Protein AF-A0A925WIP4-F1 (afdb_monomer_lite)

Structure (mmCIF, N/CA/C/O backbone):
data_AF-A0A925WIP4-F1
#
_entry.id   AF-A0A925WIP4-F1
#
loop_
_atom_site.group_PDB
_atom_site.id
_atom_site.type_symbol
_atom_site.label_atom_id
_atom_site.label_alt_id
_atom_site.label_comp_id
_atom_site.label_asym_id
_atom_site.label_entity_id
_atom_site.label_seq_id
_atom_site.pdbx_PDB_ins_code
_atom_site.Cartn_x
_atom_site.Cartn_y
_atom_site.Cartn_z
_atom_site.occupancy
_atom_site.B_iso_or_equiv
_atom_site.auth_seq_id
_atom_site.auth_comp_id
_atom_site.auth_asym_id
_atom_site.auth_atom_id
_atom_site.pdbx_PDB_model_num
ATOM 1 N N . VAL A 1 1 ? 1.288 -5.796 6.917 1.00 90.06 1 VAL A N 1
ATOM 2 C CA . VAL A 1 1 ? -0.008 -5.285 7.427 1.00 90.06 1 VAL A CA 1
ATOM 3 C C . VAL A 1 1 ? -0.049 -5.515 8.920 1.00 90.06 1 VAL A C 1
ATOM 5 O O . VAL A 1 1 ? 0.214 -6.633 9.347 1.00 90.06 1 VAL A O 1
ATOM 8 N N . GLU A 1 2 ? -0.357 -4.480 9.692 1.00 96.75 2 GLU A N 1
ATOM 9 C CA . GLU A 1 2 ? -0.510 -4.549 11.145 1.00 96.75 2 GLU A CA 1
ATOM 10 C C . GLU A 1 2 ? -1.980 -4.341 11.512 1.00 96.75 2 GLU A C 1
ATOM 12 O O . GLU A 1 2 ? -2.602 -3.361 11.095 1.00 96.75 2 GLU A O 1
ATOM 17 N N . LEU A 1 3 ? -2.541 -5.267 12.288 1.00 96.12 3 LEU A N 1
ATOM 18 C CA . LEU A 1 3 ? -3.933 -5.226 12.729 1.00 96.12 3 LEU A CA 1
ATOM 19 C C . LEU A 1 3 ? -3.985 -5.141 14.252 1.00 96.12 3 LEU A C 1
ATOM 21 O O . LEU A 1 3 ? -3.377 -5.953 14.948 1.00 96.12 3 LEU A O 1
ATOM 25 N N . THR A 1 4 ? -4.744 -4.179 14.765 1.00 95.88 4 THR A N 1
ATOM 26 C CA . THR A 1 4 ? -5.123 -4.100 16.179 1.00 95.88 4 THR A CA 1
ATOM 27 C C . THR A 1 4 ? -6.650 -4.132 16.296 1.00 95.88 4 THR A C 1
ATOM 29 O O . THR A 1 4 ? -7.338 -3.970 15.288 1.00 95.88 4 THR A O 1
ATOM 32 N N . PRO A 1 5 ? -7.220 -4.292 17.505 1.00 95.62 5 PRO A N 1
ATOM 33 C CA . PRO A 1 5 ? -8.672 -4.219 17.690 1.00 95.62 5 PRO A CA 1
ATOM 34 C C . PRO A 1 5 ? -9.306 -2.880 17.272 1.00 95.62 5 PRO A C 1
ATOM 36 O O . PRO A 1 5 ? -10.520 -2.809 17.118 1.00 95.62 5 PRO A O 1
ATOM 39 N N . GLU A 1 6 ? -8.507 -1.821 17.112 1.00 97.06 6 GLU A N 1
ATOM 40 C CA . GLU A 1 6 ? -8.981 -0.447 16.900 1.00 97.06 6 GLU A CA 1
ATOM 41 C C . GLU A 1 6 ? -8.595 0.130 15.532 1.00 97.06 6 GLU A C 1
ATOM 43 O O . GLU A 1 6 ? -9.209 1.100 15.089 1.00 97.06 6 GLU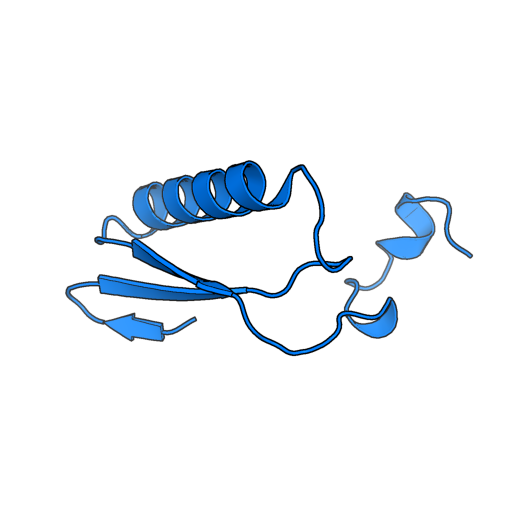 A O 1
ATOM 48 N N . ARG A 1 7 ? -7.573 -0.418 14.858 1.00 97.50 7 ARG A N 1
ATOM 49 C CA . ARG A 1 7 ? -7.092 0.096 13.567 1.00 97.50 7 ARG A CA 1
ATOM 50 C C . ARG A 1 7 ? -6.395 -0.964 12.720 1.00 97.50 7 ARG A C 1
ATOM 52 O O . ARG A 1 7 ? -5.819 -1.918 13.240 1.00 97.50 7 ARG A O 1
ATOM 59 N N . ALA A 1 8 ? -6.359 -0.712 11.416 1.00 98.25 8 ALA A N 1
ATOM 60 C CA . ALA A 1 8 ? -5.498 -1.406 10.467 1.00 98.25 8 ALA A CA 1
ATOM 61 C C . ALA A 1 8 ? -4.453 -0.438 9.895 1.00 98.25 8 ALA A C 1
ATOM 63 O O . ALA A 1 8 ? -4.769 0.699 9.537 1.00 98.25 8 ALA A O 1
ATOM 64 N N . HIS A 1 9 ? -3.208 -0.890 9.795 1.00 98.25 9 HIS A N 1
ATOM 65 C CA . HIS A 1 9 ? -2.126 -0.142 9.168 1.00 98.25 9 HIS A CA 1
ATOM 66 C C . HIS A 1 9 ? -1.484 -0.971 8.054 1.00 98.25 9 HIS A C 1
ATOM 68 O O . HIS A 1 9 ? -1.107 -2.132 8.247 1.00 98.25 9 HIS 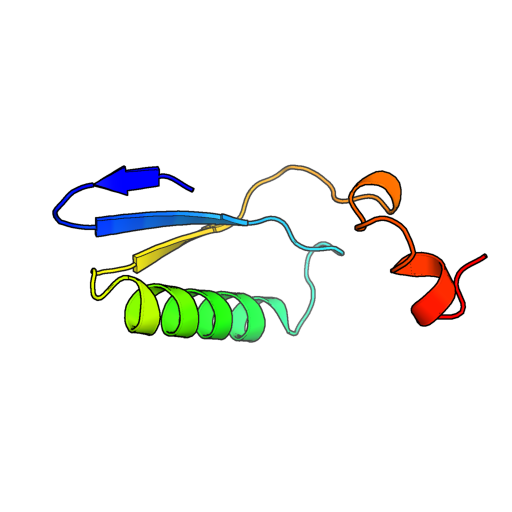A O 1
ATOM 74 N N . ILE A 1 10 ? -1.393 -0.383 6.863 1.00 98.06 10 ILE A N 1
ATOM 75 C CA . ILE A 1 10 ? -0.890 -1.051 5.664 1.00 98.06 10 ILE A CA 1
ATOM 76 C C . ILE A 1 10 ? 0.328 -0.289 5.158 1.00 98.06 10 ILE A C 1
ATOM 78 O O . ILE A 1 10 ? 0.231 0.882 4.808 1.00 98.06 10 ILE A O 1
ATOM 82 N N . THR A 1 11 ? 1.456 -0.977 5.050 1.00 97.31 11 THR A N 1
ATOM 83 C CA . THR A 1 11 ? 2.619 -0.495 4.304 1.00 97.31 11 THR A CA 1
ATOM 84 C C . THR A 1 11 ? 2.538 -1.052 2.887 1.00 97.31 11 THR A C 1
ATOM 86 O O . THR A 1 11 ? 2.384 -2.263 2.719 1.00 97.31 11 THR A O 1
ATOM 89 N N . MET A 1 12 ? 2.600 -0.185 1.876 1.00 95.75 12 MET A N 1
ATOM 90 C CA . MET A 1 12 ? 2.544 -0.569 0.461 1.00 95.75 12 MET A CA 1
ATOM 91 C C . MET A 1 12 ? 3.684 0.067 -0.325 1.00 95.75 12 MET A C 1
ATOM 93 O O . MET A 1 12 ? 4.018 1.226 -0.100 1.00 95.75 12 MET A O 1
ATOM 97 N N . ILE A 1 13 ? 4.216 -0.660 -1.301 1.00 95.25 13 ILE A N 1
ATOM 98 C CA . ILE A 1 13 ? 5.136 -0.132 -2.315 1.00 95.25 13 ILE A CA 1
ATOM 99 C C . ILE A 1 13 ? 4.407 0.055 -3.646 1.00 95.25 13 ILE A C 1
ATOM 101 O O . ILE A 1 13 ? 3.315 -0.477 -3.847 1.00 95.25 13 ILE A O 1
ATOM 105 N N . MET A 1 14 ? 5.007 0.816 -4.558 1.00 94.06 14 MET A N 1
ATOM 106 C CA . MET A 1 14 ? 4.506 1.001 -5.922 1.00 94.06 14 MET A CA 1
ATOM 107 C C . MET A 1 14 ? 5.447 0.314 -6.909 1.00 94.06 14 MET A C 1
ATOM 109 O O . MET A 1 14 ? 6.661 0.339 -6.721 1.00 94.06 14 MET A O 1
ATOM 113 N N . THR A 1 15 ? 4.896 -0.233 -7.995 1.00 92.38 15 THR A N 1
ATOM 114 C CA . THR A 1 15 ? 5.690 -0.865 -9.066 1.00 92.38 15 THR A CA 1
ATOM 115 C C . THR A 1 15 ? 6.649 0.116 -9.736 1.00 92.38 15 THR A C 1
ATOM 117 O O . THR A 1 15 ? 7.711 -0.272 -10.210 1.00 92.38 15 THR A O 1
ATOM 120 N N . THR A 1 16 ? 6.284 1.402 -9.764 1.00 88.00 16 THR A N 1
ATOM 121 C CA . THR A 1 16 ? 7.137 2.487 -10.249 1.00 88.00 16 THR A CA 1
ATOM 122 C C . THR A 1 16 ? 7.067 3.704 -9.321 1.00 88.00 16 THR A C 1
ATOM 124 O O . THR A 1 16 ? 5.981 4.060 -8.841 1.00 88.00 16 THR A O 1
ATOM 127 N N . PRO A 1 17 ? 8.202 4.380 -9.064 1.00 82.00 17 PRO A N 1
ATOM 128 C CA . PRO A 1 17 ? 8.204 5.632 -8.321 1.00 82.00 17 PRO A CA 1
ATOM 129 C C . PRO A 1 17 ? 7.470 6.721 -9.117 1.00 82.00 17 PRO A C 1
ATOM 131 O O . PRO A 1 17 ? 7.518 6.752 -10.345 1.00 82.00 17 PRO A O 1
ATOM 134 N N . PHE A 1 18 ? 6.797 7.636 -8.415 1.00 81.44 18 PHE A N 1
ATOM 135 C CA . PHE A 1 18 ? 6.075 8.778 -9.004 1.00 81.44 18 PHE A CA 1
ATOM 136 C C . PHE A 1 18 ? 4.948 8.425 -9.990 1.00 81.44 18 PHE A C 1
ATOM 138 O O . PHE A 1 18 ? 4.563 9.262 -10.807 1.00 81.44 18 PHE A O 1
ATOM 145 N N . CYS A 1 19 ? 4.383 7.216 -9.912 1.00 85.00 19 CYS A N 1
ATOM 146 C CA . CYS A 1 19 ? 3.226 6.845 -10.722 1.00 85.00 19 CYS A CA 1
ATOM 147 C C . CYS A 1 19 ? 2.086 7.879 -10.557 1.00 85.00 19 CYS A C 1
ATOM 149 O O . CYS A 1 19 ? 1.654 8.128 -9.426 1.00 85.00 19 CYS A O 1
ATOM 151 N N . PRO A 1 20 ? 1.544 8.462 -11.648 1.00 92.62 20 PRO A N 1
ATOM 152 C CA . PRO A 1 20 ? 0.490 9.479 -11.562 1.00 92.62 20 PRO A CA 1
ATOM 153 C C . PRO A 1 20 ? -0.810 8.932 -10.956 1.00 92.62 20 PRO A C 1
ATOM 155 O O . PRO A 1 20 ? -1.611 9.691 -10.415 1.00 92.62 20 PRO A O 1
ATOM 158 N N . TYR A 1 21 ? -1.006 7.611 -11.006 1.00 93.44 21 TYR A N 1
ATOM 159 C CA . TYR A 1 21 ? -2.148 6.928 -10.402 1.00 93.44 21 TYR A CA 1
ATOM 160 C C . TYR A 1 21 ? -1.927 6.536 -8.937 1.00 93.44 21 TYR A C 1
ATOM 162 O O . TYR A 1 21 ? -2.881 6.096 -8.294 1.00 93.44 21 TYR A O 1
ATOM 170 N N . ALA A 1 22 ? -0.722 6.711 -8.379 1.00 92.56 22 ALA A N 1
ATOM 171 C CA . ALA A 1 22 ? -0.417 6.300 -7.007 1.00 92.56 22 ALA A CA 1
ATOM 172 C C . ALA A 1 22 ? -1.414 6.855 -5.969 1.00 92.56 22 ALA A C 1
ATOM 174 O O . ALA A 1 22 ? -1.904 6.057 -5.169 1.00 92.56 22 ALA A O 1
ATOM 175 N N . PRO A 1 23 ? -1.822 8.146 -5.992 1.00 93.56 23 PRO A N 1
ATOM 176 C CA . PRO A 1 23 ? -2.799 8.654 -5.026 1.00 93.56 23 PRO A CA 1
ATOM 177 C C . PRO A 1 23 ? -4.139 7.907 -5.073 1.00 93.56 23 PRO A C 1
ATOM 179 O O . PRO A 1 23 ? -4.722 7.606 -4.032 1.00 93.56 23 PRO A O 1
ATOM 182 N N . GLN A 1 24 ? -4.608 7.565 -6.277 1.00 96.25 24 GLN A N 1
ATOM 183 C CA . GLN A 1 24 ? -5.867 6.851 -6.466 1.00 96.25 24 GLN A CA 1
ATOM 184 C C . GLN A 1 24 ? -5.760 5.392 -6.010 1.00 96.25 24 GLN A C 1
ATOM 186 O O . GLN A 1 24 ? -6.658 4.906 -5.326 1.00 96.25 24 GLN A O 1
ATOM 191 N N . LEU A 1 25 ? -4.667 4.706 -6.356 1.00 96.00 25 LEU A N 1
ATOM 192 C CA . LEU A 1 25 ? -4.430 3.312 -5.968 1.00 96.00 25 LEU A CA 1
ATOM 193 C C . LEU A 1 25 ? -4.320 3.158 -4.447 1.00 96.00 25 LEU A C 1
ATOM 195 O O . LEU A 1 25 ? -4.925 2.251 -3.872 1.00 96.00 25 LEU A O 1
ATOM 199 N N . LEU A 1 26 ? -3.604 4.074 -3.789 1.00 95.50 26 LEU A N 1
ATOM 200 C CA . LEU A 1 26 ? -3.500 4.122 -2.331 1.00 95.50 26 LEU A CA 1
ATOM 201 C C . LEU A 1 26 ? -4.883 4.311 -1.696 1.00 95.50 26 LEU A C 1
ATOM 203 O O . LEU A 1 26 ? -5.279 3.536 -0.829 1.00 95.50 26 LEU A O 1
ATOM 207 N N .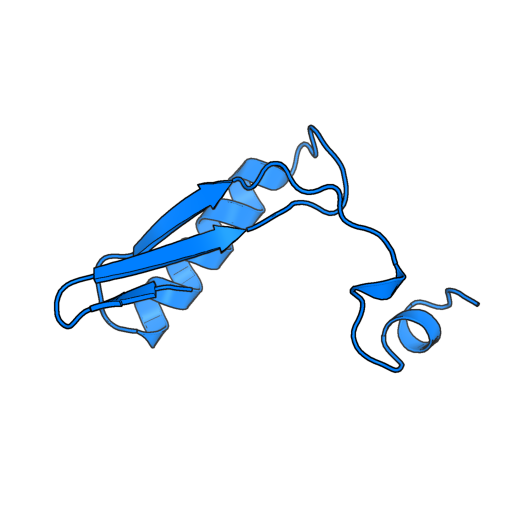 GLU A 1 27 ? -5.666 5.289 -2.157 1.00 97.25 27 GLU A N 1
ATOM 208 C CA . GLU A 1 27 ? -6.985 5.549 -1.572 1.00 97.25 27 GLU A CA 1
ATOM 209 C C . GLU A 1 27 ? -7.982 4.409 -1.828 1.00 97.25 27 GLU A C 1
ATOM 211 O O . GLU A 1 27 ? -8.751 4.049 -0.934 1.00 97.25 27 GLU A O 1
ATOM 216 N N . GLN A 1 28 ? -7.969 3.797 -3.015 1.00 98.06 28 GLN A N 1
ATOM 217 C CA . GLN A 1 28 ? -8.812 2.635 -3.309 1.00 98.06 28 GLN A CA 1
ATOM 218 C C . GLN A 1 28 ? -8.460 1.442 -2.419 1.00 98.06 28 GLN A C 1
ATOM 220 O O . GLN A 1 28 ? -9.362 0.827 -1.847 1.00 98.06 28 GLN A O 1
ATOM 225 N N . SER A 1 29 ? -7.167 1.171 -2.235 1.00 97.56 29 SER A N 1
ATOM 226 C CA . SER A 1 29 ? -6.688 0.106 -1.351 1.00 97.56 29 SER A CA 1
ATOM 227 C C . SER A 1 29 ? -7.104 0.363 0.099 1.00 97.56 29 SER A C 1
ATOM 229 O O . SER A 1 29 ? -7.631 -0.530 0.763 1.00 97.56 29 SER A O 1
ATOM 231 N N . ARG A 1 30 ? -6.974 1.611 0.573 1.00 98.25 30 ARG A N 1
ATOM 232 C CA . ARG A 1 30 ? -7.383 2.013 1.928 1.00 98.25 30 ARG A CA 1
ATOM 233 C C . ARG A 1 30 ? -8.881 1.813 2.140 1.00 98.25 30 ARG A C 1
ATOM 235 O O . ARG A 1 30 ? -9.285 1.292 3.177 1.00 98.25 30 ARG A O 1
ATOM 242 N N . ARG A 1 31 ? -9.709 2.213 1.167 1.00 98.44 31 ARG A N 1
ATOM 243 C CA . ARG A 1 31 ? -11.171 2.041 1.219 1.00 98.44 31 ARG A CA 1
ATOM 244 C C . ARG A 1 31 ? -11.573 0.574 1.236 1.00 98.44 31 ARG A C 1
ATOM 246 O O . ARG A 1 31 ? -12.415 0.208 2.048 1.00 98.44 31 ARG A 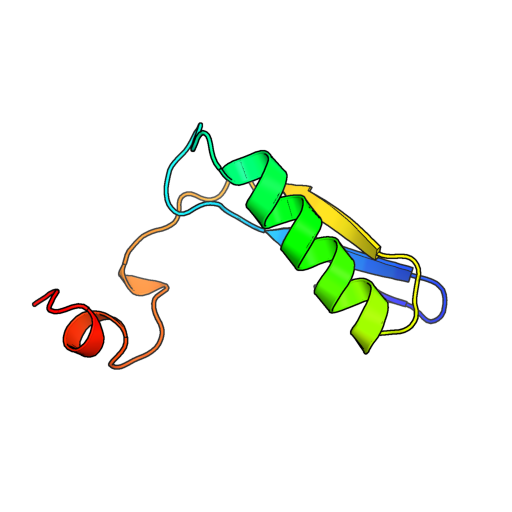O 1
ATOM 253 N N . ALA A 1 32 ? -10.980 -0.243 0.367 1.00 98.31 32 ALA A N 1
ATOM 254 C CA . ALA A 1 32 ? -11.267 -1.672 0.301 1.00 98.31 32 ALA A CA 1
ATOM 255 C C . ALA A 1 32 ? -10.905 -2.370 1.620 1.00 98.31 32 ALA A C 1
ATOM 257 O O . ALA A 1 32 ? -11.735 -3.071 2.197 1.00 98.31 32 ALA A O 1
ATOM 258 N N . ALA A 1 33 ? -9.708 -2.101 2.145 1.00 97.81 33 ALA A N 1
ATOM 259 C CA . ALA A 1 33 ? -9.266 -2.650 3.418 1.00 97.81 33 ALA A CA 1
ATOM 260 C C . ALA A 1 33 ? -10.145 -2.191 4.589 1.00 97.81 33 ALA A C 1
ATOM 262 O O . ALA A 1 33 ? -10.570 -3.023 5.383 1.00 97.81 33 ALA A O 1
ATOM 263 N N . GLN A 1 34 ? -10.488 -0.901 4.666 1.00 98.31 34 GLN A N 1
ATOM 264 C CA . GLN A 1 34 ? -11.381 -0.386 5.707 1.00 98.31 34 GLN A CA 1
ATOM 265 C C . GLN A 1 34 ? -12.777 -1.013 5.636 1.00 98.31 34 GLN A C 1
ATOM 267 O O . GLN A 1 34 ? -13.342 -1.349 6.674 1.00 98.31 34 GLN A O 1
ATOM 272 N N . ALA A 1 35 ? -13.335 -1.175 4.434 1.00 98.06 35 ALA A N 1
ATOM 273 C CA . ALA A 1 35 ? -14.648 -1.787 4.247 1.00 98.06 35 ALA A CA 1
ATOM 274 C C . ALA A 1 35 ? -14.662 -3.258 4.686 1.00 98.06 35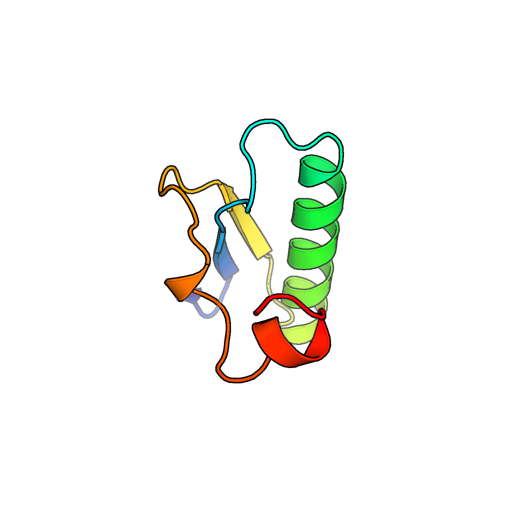 ALA A C 1
ATOM 276 O O . ALA A 1 35 ? -15.629 -3.700 5.299 1.00 98.06 35 ALA A O 1
ATOM 277 N N . TYR A 1 36 ? -13.588 -4.000 4.405 1.00 97.25 36 TYR A N 1
ATOM 278 C CA . TYR A 1 36 ? -13.481 -5.411 4.768 1.00 97.25 36 TYR A CA 1
ATOM 279 C C . TYR A 1 36 ? -13.143 -5.620 6.251 1.00 97.25 36 TYR A C 1
ATOM 281 O O . TYR A 1 36 ? -13.769 -6.432 6.926 1.00 97.25 36 TYR A O 1
ATOM 289 N N . ALA A 1 37 ? -12.166 -4.874 6.773 1.00 95.88 37 ALA A N 1
ATOM 290 C CA . ALA A 1 37 ? -11.717 -4.990 8.158 1.00 95.88 37 ALA A CA 1
ATOM 291 C C . ALA A 1 37 ? -12.688 -4.344 9.160 1.00 95.88 37 ALA A C 1
ATOM 293 O O . ALA A 1 37 ? -12.613 -4.641 10.347 1.00 95.88 37 ALA A O 1
ATOM 294 N N . ASN A 1 38 ? -13.575 -3.452 8.701 1.00 97.25 38 ASN A N 1
ATOM 295 C CA . ASN A 1 38 ? -14.463 -2.640 9.537 1.00 97.25 38 ASN A CA 1
ATOM 296 C C . ASN A 1 38 ? -13.714 -1.854 10.637 1.00 97.25 38 ASN A C 1
ATOM 298 O O . ASN A 1 38 ? -14.226 -1.636 11.735 1.00 97.25 38 ASN A O 1
ATOM 302 N N . LEU A 1 39 ? -12.487 -1.425 10.327 1.00 97.31 39 LEU A N 1
ATOM 303 C CA . LEU A 1 39 ? -11.603 -0.662 11.205 1.00 97.31 39 LEU A CA 1
ATOM 304 C C . LEU A 1 39 ? -11.077 0.581 10.478 1.00 97.31 39 LEU A C 1
ATOM 306 O O . LEU A 1 39 ? -10.791 0.509 9.276 1.00 97.31 39 LEU A O 1
ATOM 310 N N . PRO A 1 40 ? -10.870 1.708 11.186 1.00 98.12 40 PRO A N 1
ATOM 311 C CA . PRO A 1 40 ? -10.087 2.822 10.666 1.00 98.12 40 PRO A CA 1
ATOM 312 C C . PRO A 1 40 ? -8.765 2.323 10.072 1.00 98.12 40 PRO A C 1
ATOM 314 O O . PRO A 1 40 ? -7.983 1.658 10.752 1.00 98.12 40 PRO A O 1
ATOM 317 N N . THR A 1 41 ? -8.536 2.619 8.790 1.00 98.50 41 THR A N 1
ATOM 318 C CA . THR A 1 41 ? -7.368 2.118 8.053 1.00 98.50 41 THR A CA 1
ATOM 319 C C . THR A 1 41 ? -6.498 3.262 7.557 1.00 98.50 41 THR A C 1
ATOM 321 O O . THR A 1 41 ? -6.999 4.196 6.925 1.00 98.50 41 THR A O 1
ATOM 324 N N . THR A 1 42 ? -5.192 3.165 7.803 1.00 98.12 42 THR A N 1
ATOM 325 C CA . THR A 1 42 ? -4.173 4.073 7.261 1.00 98.12 42 THR A CA 1
ATOM 326 C C . THR A 1 42 ? -3.216 3.329 6.338 1.00 98.12 42 THR A C 1
ATOM 328 O O . THR A 1 42 ? -3.025 2.118 6.472 1.00 98.12 42 THR A O 1
ATOM 331 N N . ILE A 1 43 ? -2.623 4.066 5.396 1.00 97.81 43 ILE A N 1
ATOM 332 C CA . ILE A 1 43 ? -1.602 3.541 4.490 1.00 97.81 43 ILE A CA 1
ATOM 333 C C . ILE A 1 43 ? -0.335 4.381 4.595 1.00 97.81 43 ILE A C 1
ATOM 335 O O . ILE A 1 43 ? -0.405 5.609 4.589 1.00 97.81 43 ILE A O 1
ATOM 339 N N . GLU A 1 44 ? 0.803 3.699 4.659 1.00 96.06 44 GLU A N 1
ATOM 340 C CA . GLU A 1 44 ? 2.143 4.257 4.509 1.00 96.06 44 GLU A CA 1
ATOM 341 C C . GLU A 1 44 ? 2.768 3.761 3.199 1.00 96.06 44 GLU A C 1
ATOM 343 O O . GLU A 1 44 ? 2.663 2.581 2.853 1.00 96.06 44 GLU A O 1
ATOM 348 N N . MET A 1 45 ? 3.423 4.666 2.467 1.00 93.69 45 MET A N 1
ATOM 349 C CA . MET A 1 45 ? 4.204 4.296 1.290 1.00 93.69 45 MET A CA 1
ATOM 350 C C . MET A 1 45 ? 5.593 3.830 1.733 1.00 93.69 45 MET A C 1
ATOM 352 O O . MET A 1 45 ? 6.379 4.622 2.249 1.00 93.69 45 MET A O 1
ATOM 356 N N . GLY A 1 46 ? 5.885 2.551 1.510 1.00 92.88 46 GLY A N 1
ATOM 357 C CA . GLY A 1 46 ? 7.203 1.971 1.725 1.00 92.88 46 GLY A CA 1
ATOM 358 C C . GLY A 1 46 ? 8.226 2.481 0.709 1.00 92.88 46 GLY A C 1
ATOM 359 O O . GLY A 1 46 ? 7.879 2.931 -0.383 1.00 92.88 46 GLY A O 1
ATOM 360 N N . LEU A 1 47 ? 9.503 2.392 1.082 1.00 91.44 47 LEU A N 1
ATOM 361 C CA . LEU A 1 47 ? 10.635 2.844 0.261 1.00 91.44 47 LEU A CA 1
ATOM 362 C C . LEU A 1 47 ? 11.309 1.713 -0.529 1.00 91.44 47 LEU A C 1
ATOM 364 O O . LEU A 1 47 ? 12.238 1.969 -1.293 1.00 91.44 47 LEU A O 1
ATOM 368 N N . GLU A 1 48 ? 10.880 0.469 -0.326 1.00 94.19 48 GLU A N 1
ATOM 369 C CA . GLU A 1 48 ? 11.399 -0.682 -1.059 1.00 94.19 48 GLU A CA 1
ATOM 370 C C . GLU A 1 48 ? 11.023 -0.585 -2.544 1.00 94.19 48 GLU A C 1
ATOM 372 O O . GLU A 1 48 ? 9.893 -0.246 -2.905 1.00 94.19 48 GLU A O 1
ATOM 377 N N . MET A 1 49 ? 12.004 -0.849 -3.409 1.00 92.75 49 MET A N 1
ATOM 378 C CA . MET A 1 49 ? 11.778 -0.895 -4.847 1.00 92.75 49 MET A CA 1
ATOM 379 C C . MET A 1 49 ? 11.187 -2.245 -5.211 1.00 92.75 49 MET A C 1
ATOM 381 O O . MET A 1 49 ? 11.786 -3.281 -4.940 1.00 92.75 49 MET A O 1
ATOM 385 N N . TRP A 1 50 ? 10.026 -2.204 -5.850 1.00 93.25 50 TRP A N 1
ATOM 386 C CA . TRP A 1 50 ? 9.398 -3.388 -6.405 1.00 93.25 50 TRP A CA 1
ATOM 387 C C . TRP A 1 50 ? 10.205 -3.938 -7.586 1.00 93.25 50 TRP A C 1
ATOM 389 O O . TRP A 1 50 ? 10.744 -3.168 -8.388 1.00 93.25 50 TRP A O 1
ATOM 399 N N . ASP A 1 51 ? 10.217 -5.259 -7.740 1.00 91.62 51 ASP A N 1
ATOM 400 C CA . ASP A 1 51 ? 10.723 -5.937 -8.930 1.00 91.62 51 ASP A CA 1
ATOM 401 C C . ASP A 1 51 ? 9.820 -7.129 -9.326 1.00 91.62 51 ASP A C 1
ATOM 403 O O . ASP A 1 51 ? 9.035 -7.603 -8.500 1.00 91.62 51 ASP A O 1
ATOM 407 N N . PRO A 1 52 ? 9.904 -7.633 -10.575 1.00 89.31 52 PRO A N 1
ATOM 408 C CA . PRO A 1 52 ? 9.016 -8.689 -11.065 1.00 89.31 52 PRO A CA 1
ATOM 409 C C . PRO A 1 52 ? 9.044 -10.002 -10.275 1.00 89.31 52 PRO A C 1
ATOM 411 O O . PRO A 1 52 ? 8.079 -10.755 -10.356 1.00 89.31 52 PRO A O 1
ATOM 414 N N . SER A 1 53 ? 10.092 -10.288 -9.493 1.00 90.50 53 SER A N 1
ATOM 415 C CA . SER A 1 53 ? 10.119 -11.481 -8.633 1.00 90.50 53 SER A CA 1
ATOM 416 C C . SER A 1 53 ? 9.103 -11.425 -7.486 1.00 90.50 53 SER A C 1
ATOM 418 O O . SER A 1 53 ? 8.809 -12.451 -6.880 1.00 90.50 53 SER A O 1
ATOM 420 N N . MET A 1 54 ? 8.536 -10.246 -7.207 1.00 92.62 54 MET A N 1
ATOM 421 C CA . MET A 1 54 ? 7.456 -10.053 -6.238 1.00 92.62 54 MET A CA 1
ATOM 422 C C . MET A 1 54 ? 6.060 -10.342 -6.820 1.00 92.62 54 MET A C 1
ATOM 424 O O . MET A 1 54 ? 5.066 -10.193 -6.108 1.00 92.62 54 MET A O 1
ATOM 428 N N . MET A 1 55 ? 5.951 -10.681 -8.111 1.00 91.19 55 MET A N 1
ATOM 429 C CA . MET A 1 55 ? 4.687 -11.118 -8.713 1.00 91.19 55 MET A CA 1
ATOM 430 C C . MET A 1 55 ? 4.305 -12.514 -8.212 1.00 91.19 55 MET A C 1
ATOM 432 O O . MET A 1 55 ? 5.170 -13.345 -7.951 1.00 91.19 55 MET A O 1
ATOM 436 N N . GLU A 1 56 ? 3.002 -12.777 -8.099 1.00 90.12 56 GLU A N 1
ATOM 437 C CA . GLU A 1 56 ? 2.504 -14.132 -7.841 1.00 90.12 56 GLU A CA 1
ATOM 438 C C . GLU A 1 56 ? 2.845 -15.067 -9.014 1.00 90.12 56 GLU A C 1
ATOM 440 O O . GLU A 1 56 ? 2.884 -14.639 -10.173 1.00 90.12 56 GLU A O 1
ATOM 445 N N . ASP A 1 57 ? 3.073 -16.349 -8.720 1.00 87.69 57 ASP A N 1
ATOM 446 C CA . ASP A 1 57 ? 3.390 -17.357 -9.736 1.00 87.69 57 ASP A CA 1
ATOM 447 C C . ASP A 1 57 ? 2.301 -17.406 -10.826 1.00 87.69 57 ASP A C 1
ATOM 449 O O . ASP A 1 57 ? 1.112 -17.542 -10.532 1.00 87.69 57 ASP A O 1
ATOM 453 N N . GLY A 1 58 ? 2.711 -17.299 -12.094 1.00 83.19 58 GLY A N 1
ATOM 454 C CA . GLY A 1 58 ? 1.815 -17.289 -13.261 1.00 83.19 58 GLY A CA 1
ATOM 455 C C . GLY A 1 58 ? 1.224 -15.919 -13.621 1.00 83.19 58 GLY A C 1
ATOM 456 O O . GLY A 1 58 ? 0.728 -15.747 -14.731 1.00 83.19 58 GLY A O 1
ATOM 457 N N . ALA A 1 59 ? 1.340 -14.906 -12.753 1.00 86.31 59 ALA A N 1
ATOM 458 C CA . ALA A 1 59 ? 0.838 -13.565 -13.062 1.00 86.31 59 ALA A CA 1
ATOM 459 C C . ALA A 1 59 ? 1.597 -12.903 -14.226 1.00 86.31 59 ALA A C 1
ATOM 461 O O . ALA A 1 59 ? 1.027 -12.095 -14.956 1.00 86.31 59 ALA A O 1
ATOM 462 N N . ALA A 1 60 ? 2.881 -13.231 -14.405 1.00 81.62 60 ALA A N 1
ATOM 463 C CA . ALA A 1 60 ? 3.668 -12.742 -15.534 1.00 81.62 60 ALA A CA 1
ATOM 464 C C . ALA A 1 60 ? 3.166 -13.332 -16.868 1.00 81.62 60 ALA A C 1
ATOM 466 O O . ALA A 1 60 ? 2.896 -12.571 -17.801 1.00 81.62 60 ALA A O 1
ATOM 467 N N . ASP A 1 61 ? 2.924 -14.647 -16.908 1.00 81.81 61 ASP A N 1
ATOM 468 C CA . ASP A 1 61 ? 2.394 -15.366 -18.074 1.00 81.81 61 ASP A CA 1
ATOM 469 C C . ASP A 1 61 ? 1.028 -14.802 -18.505 1.00 81.81 61 ASP A C 1
ATOM 471 O O . ASP A 1 61 ? 0.807 -14.510 -19.684 1.00 81.81 61 ASP A O 1
ATOM 475 N N . ASP A 1 62 ? 0.129 -14.561 -17.542 1.00 84.88 62 ASP A N 1
ATOM 476 C CA . ASP A 1 62 ? -1.200 -13.977 -17.779 1.00 84.88 62 ASP A CA 1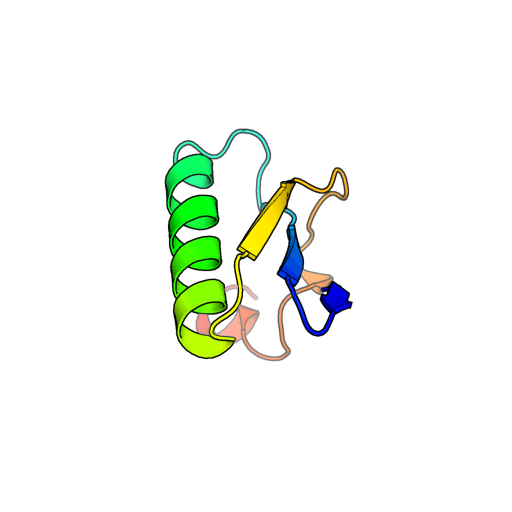
ATOM 477 C C . ASP A 1 62 ? -1.133 -12.575 -18.407 1.00 84.88 62 ASP A C 1
ATOM 479 O O . ASP A 1 62 ? -2.056 -12.135 -19.098 1.00 84.88 62 ASP A O 1
ATOM 483 N N . TRP A 1 63 ? -0.038 -11.854 -18.166 1.00 81.25 63 TRP A N 1
ATOM 484 C CA . TRP A 1 63 ? 0.195 -10.504 -18.674 1.00 81.25 63 TRP A CA 1
ATOM 485 C C . TRP A 1 63 ? 1.004 -10.511 -19.981 1.00 81.25 63 TRP A C 1
ATOM 487 O O . TRP A 1 63 ? 1.306 -9.443 -20.521 1.00 81.25 63 TRP A O 1
ATOM 497 N N . GLY A 1 64 ? 1.340 -11.695 -20.512 1.00 81.06 64 GLY A N 1
ATOM 498 C CA . GLY A 1 64 ? 2.181 -11.863 -21.699 1.00 81.06 64 GLY A CA 1
ATOM 499 C C . GLY A 1 64 ? 3.629 -11.425 -21.474 1.00 81.06 64 GLY A C 1
ATOM 500 O O . GLY A 1 64 ? 4.314 -11.030 -22.421 1.00 81.06 64 GLY A O 1
ATOM 501 N N . LEU A 1 65 ? 4.070 -11.426 -20.218 1.00 71.94 65 LEU A N 1
ATOM 502 C CA . LEU A 1 65 ? 5.431 -11.123 -19.821 1.00 71.94 65 LEU A CA 1
ATOM 503 C C . LEU A 1 65 ? 6.144 -12.464 -19.613 1.00 71.94 65 LEU A C 1
ATOM 505 O O . LEU A 1 65 ? 5.847 -13.152 -18.645 1.00 71.94 65 LEU A O 1
ATOM 509 N N . PHE A 1 66 ? 7.099 -12.748 -20.512 1.00 65.00 66 PHE A N 1
ATOM 510 C CA . PHE A 1 66 ? 7.927 -13.965 -20.643 1.00 65.00 66 PHE A CA 1
ATOM 511 C C . PHE A 1 66 ? 7.319 -15.109 -21.470 1.00 65.00 66 PHE A C 1
ATOM 513 O O . PHE A 1 66 ? 6.191 -15.557 -21.193 1.00 65.00 66 PHE A O 1
#

Secondary structure (DSSP, 8-state):
-EE-SS-EEEEE--SSTT-TTHHHHHHHHHHHHHHHH-S-EEEEE--PPP-GGGSPTTHHHHTT--

pLDDT: mean 92.44, std 6.73, range [65.0, 98.5]

Radius of gyration: 14.0 Å; chains: 1; bounding box: 26×27×39 Å

Foldseek 3Di:
DDDDPAEEEEEDEDQDPPDVCVVVVLVVVQVVCCVVVVHNYDYDYDPDHDDPVPDDPCPCVVVVND

Sequence (66 aa):
VELTPERAHITMIMTTPFCPYAPQLLEQSRRAAQAYANLPTTIEMGLEMWDPSMMEDGAADDWGLF